Protein AF-A0A3N5EL54-F1 (afdb_monomer_lite)

Sequence (101 aa):
MLLLRNKRAAGIHDLQAHRHLRAERVLAQENGRPLTQKIVQDYVRRAARVANLENGGVHILRHTFCSHLAMRGAPAKAIQELAGHKDLKTTQRYMHLSARA

Radius of gyration: 17.11 Å; chains: 1; bounding box: 40×40×37 Å

Foldseek 3Di:
DDDPPPLLCQLVVVQVVQADPPDPDRGADPVRHRDDLVNNQVSQVVNCVSVVHPDTGPVVVLVVQLLVCLLVVNDLVVNCVVSVPPDSVVSVVNNVNHPPD

Structure (mmCIF, N/CA/C/O backbone):
data_AF-A0A3N5EL54-F1
#
_entry.id   AF-A0A3N5EL54-F1
#
loop_
_atom_site.group_PDB
_atom_site.id
_atom_site.type_symbol
_atom_site.label_atom_id
_atom_site.label_alt_id
_atom_site.label_comp_id
_atom_site.label_asym_id
_atom_site.label_entity_id
_atom_site.label_seq_id
_atom_site.pdbx_PDB_ins_code
_atom_site.Cartn_x
_atom_site.Cartn_y
_atom_site.Cartn_z
_atom_site.occupancy
_atom_site.B_iso_or_equiv
_atom_site.auth_seq_id
_atom_site.auth_comp_id
_atom_site.auth_asym_id
_atom_site.auth_atom_id
_atom_site.pdbx_PDB_model_num
ATOM 1 N N . MET A 1 1 ? -23.061 -28.200 14.665 1.00 32.25 1 MET A N 1
ATOM 2 C CA . MET A 1 1 ? -22.779 -28.423 13.231 1.00 32.25 1 MET A CA 1
ATOM 3 C C . MET A 1 1 ? -21.795 -27.348 12.781 1.00 32.25 1 MET A C 1
ATOM 5 O O . MET A 1 1 ? -22.115 -26.170 12.853 1.00 32.25 1 MET A O 1
ATOM 9 N N . LEU A 1 2 ? -20.547 -27.755 12.532 1.00 34.12 2 LEU A N 1
ATOM 10 C CA . LEU A 1 2 ? -19.337 -26.922 12.492 1.00 34.12 2 LEU A CA 1
ATOM 11 C C . LEU A 1 2 ? -19.364 -25.831 11.405 1.00 34.12 2 LEU A C 1
ATOM 13 O O . LEU A 1 2 ? -19.348 -26.133 10.214 1.00 34.12 2 LEU A O 1
ATOM 17 N N . LEU A 1 3 ? -19.261 -24.565 11.818 1.00 37.28 3 LEU A N 1
ATOM 18 C CA . LEU A 1 3 ? -18.788 -23.485 10.952 1.00 37.28 3 LEU A CA 1
ATOM 19 C C . LEU A 1 3 ? -17.286 -23.675 10.713 1.00 37.28 3 LEU A C 1
ATOM 21 O O . LEU A 1 3 ? -16.460 -23.319 11.555 1.00 37.28 3 LEU A O 1
ATOM 25 N N . LEU A 1 4 ? -16.933 -24.202 9.542 1.00 36.97 4 LEU A N 1
ATOM 26 C CA . LEU A 1 4 ? -15.595 -24.101 8.961 1.00 36.97 4 LEU A CA 1
ATOM 27 C C . LEU A 1 4 ? -15.282 -22.620 8.676 1.00 36.97 4 LEU A C 1
ATOM 29 O O . LEU A 1 4 ? -15.324 -22.157 7.538 1.00 36.97 4 LEU A O 1
ATOM 33 N N . ARG A 1 5 ? -14.967 -21.847 9.724 1.00 44.56 5 ARG A N 1
ATOM 34 C CA . ARG A 1 5 ? -14.330 -20.533 9.588 1.00 44.56 5 ARG A CA 1
ATOM 35 C C . ARG A 1 5 ? -12.914 -20.772 9.088 1.00 44.56 5 ARG A C 1
ATOM 37 O O . ARG A 1 5 ? -11.992 -21.064 9.845 1.00 44.56 5 ARG A O 1
ATOM 44 N N . ASN A 1 6 ? -12.787 -20.699 7.772 1.00 41.47 6 ASN A N 1
ATOM 45 C CA . ASN A 1 6 ? -11.541 -20.740 7.037 1.00 41.47 6 ASN A CA 1
ATOM 46 C C . ASN A 1 6 ? -10.551 -19.726 7.643 1.00 41.47 6 ASN A C 1
ATOM 48 O O . ASN A 1 6 ? -10.688 -18.516 7.460 1.00 41.47 6 ASN A O 1
ATOM 52 N N . LYS A 1 7 ? -9.550 -20.221 8.383 1.00 47.12 7 LYS A N 1
ATOM 53 C CA . LYS A 1 7 ? -8.525 -19.400 9.053 1.00 47.12 7 LYS A CA 1
ATOM 54 C C . LYS A 1 7 ? -7.685 -18.564 8.073 1.00 47.12 7 LYS A C 1
ATOM 56 O O . LYS A 1 7 ? -6.964 -17.678 8.505 1.00 47.12 7 LYS A O 1
ATOM 61 N N . ARG A 1 8 ? -7.799 -18.787 6.758 1.00 48.97 8 ARG A N 1
ATOM 62 C CA . ARG A 1 8 ? -7.030 -18.078 5.719 1.00 48.97 8 ARG A CA 1
ATOM 63 C C . ARG A 1 8 ? -7.465 -16.624 5.479 1.00 48.97 8 ARG A C 1
ATOM 65 O O . ARG A 1 8 ? -6.753 -15.900 4.797 1.00 48.97 8 ARG A O 1
ATOM 72 N N . ALA A 1 9 ? -8.602 -16.181 6.022 1.00 52.06 9 ALA A N 1
ATOM 73 C CA . ALA A 1 9 ? -9.205 -14.886 5.680 1.00 52.06 9 ALA A CA 1
ATOM 74 C C . ALA A 1 9 ? -9.278 -13.871 6.839 1.00 52.06 9 ALA A C 1
ATOM 76 O O . ALA A 1 9 ? -10.041 -12.908 6.747 1.00 52.06 9 ALA A O 1
ATOM 77 N N . ALA A 1 10 ? -8.523 -14.064 7.926 1.00 55.25 10 ALA A N 1
ATOM 78 C CA . ALA A 1 10 ? -8.650 -13.243 9.138 1.00 55.25 10 ALA A CA 1
ATOM 79 C C . ALA A 1 10 ? -8.530 -11.726 8.880 1.00 55.25 10 ALA A C 1
ATOM 81 O O . ALA A 1 10 ? -9.316 -10.955 9.414 1.00 55.25 10 ALA A O 1
ATOM 82 N N . GLY A 1 11 ? -7.640 -11.294 7.979 1.00 58.88 11 GLY A N 1
ATOM 83 C CA . GLY A 1 11 ? -7.417 -9.863 7.737 1.00 58.88 11 GLY A CA 1
ATOM 84 C C . GLY A 1 11 ? -8.586 -9.095 7.119 1.00 58.88 11 GLY A C 1
ATOM 85 O O . GLY A 1 11 ? -8.839 -7.957 7.505 1.00 58.88 11 GLY A O 1
ATOM 86 N N . ILE A 1 12 ? -9.311 -9.695 6.168 1.00 61.72 12 ILE A N 1
ATOM 87 C CA . ILE A 1 12 ? -10.458 -9.027 5.527 1.00 61.72 12 ILE A CA 1
ATOM 88 C C . ILE A 1 12 ? -11.668 -9.032 6.463 1.00 61.72 12 ILE A C 1
ATOM 90 O O . ILE A 1 12 ? -12.381 -8.035 6.532 1.00 61.72 12 ILE A O 1
ATOM 94 N N . HIS A 1 13 ? -11.875 -10.116 7.216 1.00 68.81 13 HIS A N 1
ATOM 95 C CA . HIS A 1 13 ? -12.977 -10.202 8.176 1.00 68.81 13 HIS A CA 1
ATOM 96 C C . HIS A 1 13 ? -12.840 -9.175 9.306 1.00 68.81 13 HIS A C 1
ATOM 98 O O . HIS A 1 13 ? -13.837 -8.582 9.709 1.00 68.81 13 HIS A O 1
ATOM 104 N N . ASP A 1 14 ? -11.616 -8.897 9.760 1.00 72.12 14 ASP A N 1
ATOM 105 C CA . ASP A 1 14 ? -11.381 -7.895 10.802 1.00 72.12 14 ASP A CA 1
ATOM 106 C C . ASP A 1 14 ? -11.724 -6.471 10.329 1.00 72.12 14 ASP A C 1
ATOM 108 O O . ASP A 1 14 ? -12.304 -5.688 11.078 1.00 72.12 14 ASP A O 1
ATOM 112 N N . LEU A 1 15 ? -11.426 -6.134 9.068 1.00 76.44 15 LEU A N 1
ATOM 113 C CA . LEU A 1 15 ? -11.783 -4.833 8.488 1.00 76.44 15 LEU A CA 1
ATOM 114 C C . LEU A 1 15 ? -13.273 -4.720 8.142 1.00 76.44 15 LEU A C 1
ATOM 116 O O . LEU A 1 15 ? -13.813 -3.615 8.155 1.00 76.44 15 LEU A O 1
ATOM 120 N N . GLN A 1 16 ? -13.955 -5.834 7.854 1.00 81.31 16 GLN A N 1
ATOM 121 C CA . GLN A 1 16 ? -15.397 -5.834 7.582 1.00 81.31 16 GLN A CA 1
ATOM 122 C C . GLN A 1 16 ? -16.220 -5.322 8.767 1.00 81.31 16 GLN A C 1
ATOM 124 O O . GLN A 1 16 ? -17.256 -4.701 8.540 1.00 81.31 16 GLN A O 1
ATOM 129 N N . ALA A 1 17 ? -15.753 -5.526 10.002 1.00 81.19 17 ALA A N 1
ATOM 130 C CA . ALA A 1 17 ? -16.415 -5.008 11.200 1.00 81.19 17 ALA A CA 1
ATOM 131 C C . ALA A 1 17 ? -16.463 -3.467 11.250 1.00 81.19 17 ALA A C 1
ATOM 133 O O . ALA A 1 17 ? -17.358 -2.903 11.864 1.00 81.19 17 ALA A O 1
ATOM 134 N N . HIS A 1 18 ? -15.540 -2.793 10.558 1.00 83.25 18 HIS A N 1
ATOM 135 C CA . HIS A 1 18 ? -15.421 -1.328 10.504 1.00 83.25 18 HIS A CA 1
ATOM 136 C C . HIS A 1 18 ? -15.984 -0.736 9.211 1.00 83.25 18 HIS A C 1
ATOM 138 O O . HIS A 1 18 ? -15.715 0.419 8.881 1.00 83.25 18 HIS A O 1
ATOM 144 N N . ARG A 1 19 ? -16.698 -1.536 8.411 1.00 85.06 19 ARG A N 1
ATOM 145 C CA . ARG A 1 19 ? -17.199 -1.133 7.095 1.00 85.06 19 ARG A CA 1
ATOM 146 C C . ARG A 1 19 ? -18.513 -0.366 7.231 1.00 85.06 19 ARG A C 1
ATOM 148 O O . ARG A 1 19 ? -19.547 -0.949 7.543 1.00 85.06 19 ARG A O 1
ATOM 155 N N . HIS A 1 20 ? -18.505 0.908 6.850 1.00 84.56 20 HIS A N 1
ATOM 156 C CA . HIS A 1 20 ? -19.683 1.777 6.878 1.00 84.56 20 HIS A CA 1
ATOM 157 C C . HIS A 1 20 ? -20.037 2.275 5.470 1.00 84.56 20 HIS A C 1
ATOM 159 O O . HIS A 1 20 ? -19.649 3.353 5.041 1.00 84.56 20 HIS A O 1
ATOM 165 N N . LEU A 1 21 ? -20.811 1.478 4.726 1.00 81.88 21 LEU A N 1
ATOM 166 C CA . LEU A 1 21 ? -21.094 1.719 3.299 1.00 81.88 21 LEU A CA 1
ATOM 167 C C . LEU A 1 21 ? -21.917 2.968 2.975 1.00 81.88 21 LEU A C 1
ATOM 169 O O . LEU A 1 21 ? -21.902 3.418 1.835 1.00 81.88 21 LEU A O 1
ATOM 173 N N . ARG A 1 22 ? -22.687 3.468 3.941 1.00 82.62 22 ARG A N 1
ATOM 174 C CA . ARG A 1 22 ? -23.569 4.632 3.773 1.00 82.62 22 ARG A CA 1
ATOM 175 C C . ARG A 1 22 ? -23.082 5.855 4.553 1.00 82.62 22 ARG A C 1
ATOM 177 O O . ARG A 1 22 ? -23.791 6.850 4.615 1.00 82.62 22 ARG A O 1
ATOM 184 N N . ALA A 1 23 ? -21.910 5.761 5.178 1.00 82.06 23 ALA A N 1
ATOM 185 C CA . ALA A 1 23 ? -21.291 6.869 5.888 1.00 82.06 23 ALA A CA 1
ATOM 186 C C . ALA A 1 23 ? -20.315 7.614 4.968 1.00 82.06 23 ALA A C 1
ATOM 188 O O . ALA A 1 23 ? -19.904 7.102 3.930 1.00 82.06 23 ALA A O 1
ATOM 189 N N . GLU A 1 24 ? -19.886 8.802 5.394 1.00 87.56 24 GLU A N 1
ATOM 190 C CA . GLU A 1 24 ? -18.842 9.592 4.721 1.00 87.56 24 GLU A CA 1
ATOM 191 C C . GLU A 1 24 ? -17.533 8.796 4.536 1.00 87.56 24 GLU A C 1
ATOM 193 O O . GLU A 1 24 ? -16.798 8.991 3.571 1.00 87.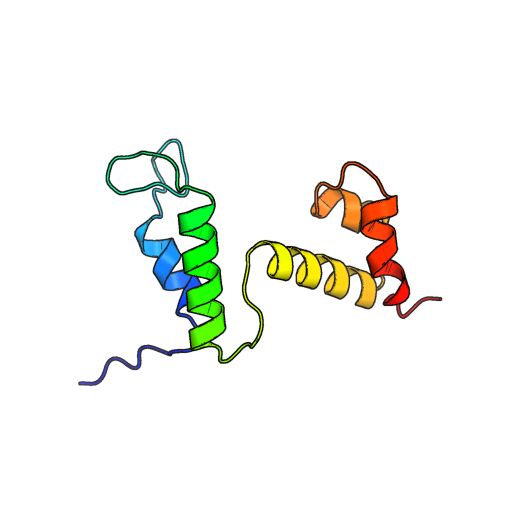56 24 GLU A O 1
ATOM 198 N N . ARG A 1 25 ? -17.231 7.877 5.464 1.00 88.44 25 ARG A N 1
ATOM 199 C CA . ARG A 1 25 ? -16.008 7.068 5.471 1.00 88.44 25 ARG A CA 1
ATOM 200 C C . ARG A 1 25 ? -16.354 5.600 5.280 1.00 88.44 25 ARG A C 1
ATOM 202 O O . ARG A 1 25 ? -17.103 5.038 6.071 1.00 88.44 25 ARG A O 1
ATOM 209 N N . VAL A 1 26 ? -15.724 4.964 4.289 1.00 89.44 26 VAL A N 1
ATOM 210 C CA . VAL A 1 26 ? -15.881 3.521 4.025 1.00 89.44 26 VAL A CA 1
ATOM 211 C C . VAL A 1 26 ? -15.434 2.681 5.224 1.00 89.44 26 VAL A C 1
ATOM 213 O O . VAL A 1 26 ? -16.048 1.654 5.508 1.00 89.44 26 VAL A O 1
ATOM 216 N N . LEU A 1 27 ? -14.379 3.123 5.919 1.00 88.94 27 LEU A N 1
ATOM 217 C CA . LEU A 1 27 ? -13.864 2.511 7.140 1.00 88.94 27 LEU A CA 1
ATOM 218 C C . LEU A 1 27 ? -13.847 3.537 8.279 1.00 88.94 27 LEU A C 1
ATOM 220 O O . LEU A 1 27 ? -13.220 4.592 8.150 1.00 88.94 27 LEU A O 1
ATOM 224 N N . ALA A 1 28 ? -14.501 3.219 9.391 1.00 90.75 28 ALA A N 1
ATOM 225 C CA . ALA A 1 28 ? -14.553 4.059 10.584 1.00 90.75 28 ALA A CA 1
ATOM 226 C C . ALA A 1 28 ? -14.669 3.192 11.842 1.00 90.75 28 ALA A C 1
ATOM 228 O O . ALA A 1 28 ? -14.992 2.014 11.769 1.00 90.75 28 ALA A O 1
ATOM 229 N N . GLN A 1 29 ? -14.367 3.785 12.991 1.00 88.44 29 GLN A N 1
ATOM 230 C CA . GLN A 1 29 ? -14.668 3.190 14.288 1.00 88.44 29 GLN A CA 1
ATOM 231 C C . GLN A 1 29 ? -16.181 3.261 14.551 1.00 88.44 29 GLN A C 1
ATOM 233 O O . GLN A 1 29 ? -16.879 4.078 13.952 1.00 88.44 29 GLN A O 1
ATOM 238 N N . GLU A 1 30 ? -16.675 2.486 15.518 1.00 84.19 30 GLU A N 1
ATOM 239 C CA . GLU A 1 30 ? -18.105 2.439 15.878 1.00 84.19 30 GLU A CA 1
ATOM 240 C C . GLU A 1 30 ? -18.701 3.812 16.229 1.00 84.19 30 GLU A C 1
ATOM 242 O O . GLU A 1 30 ? -19.860 4.091 15.941 1.00 84.19 30 GLU A O 1
ATOM 247 N N . ASN A 1 31 ? -17.893 4.709 16.798 1.00 86.19 31 ASN A N 1
ATOM 248 C CA . ASN A 1 31 ? -18.283 6.083 17.126 1.00 86.19 31 ASN A CA 1
ATOM 249 C C . ASN A 1 31 ? -18.196 7.063 15.933 1.00 86.19 31 ASN A C 1
ATOM 251 O O . ASN A 1 31 ? -18.227 8.276 16.133 1.00 86.19 31 ASN A O 1
ATOM 255 N N . GLY A 1 32 ? -18.011 6.563 14.708 1.00 86.00 32 GLY A N 1
ATOM 256 C CA . GLY A 1 32 ? -17.904 7.349 13.475 1.00 86.00 32 GLY A CA 1
ATOM 257 C C . GLY A 1 32 ? -16.550 8.033 13.254 1.00 86.00 32 GLY A C 1
ATOM 258 O O . GLY A 1 32 ? -16.342 8.664 12.215 1.00 86.00 32 GLY A O 1
ATOM 259 N N . ARG A 1 33 ? -15.601 7.914 14.193 1.00 89.38 33 ARG A N 1
ATOM 260 C CA . ARG A 1 33 ? -14.261 8.501 14.041 1.00 89.38 33 ARG A CA 1
ATOM 261 C C . ARG A 1 33 ? -13.427 7.724 13.014 1.00 89.38 33 ARG A C 1
ATOM 263 O O . ARG A 1 33 ? -13.608 6.515 12.864 1.00 89.38 33 ARG A O 1
ATOM 270 N N . PRO A 1 34 ? -12.459 8.371 12.340 1.00 90.50 34 PRO A N 1
ATOM 271 C CA . PRO A 1 34 ? -11.550 7.680 11.429 1.00 90.50 34 PRO A CA 1
ATOM 272 C C . PRO A 1 34 ? -10.788 6.541 12.119 1.00 90.50 34 PRO A C 1
ATOM 274 O O . PRO A 1 34 ? -10.418 6.647 13.294 1.00 90.50 34 PRO A O 1
ATOM 277 N N . LEU A 1 35 ? -10.482 5.473 11.377 1.00 90.88 35 LEU A N 1
ATOM 278 C CA . LEU A 1 35 ? -9.476 4.512 11.827 1.00 90.88 35 LEU A CA 1
ATOM 279 C C . LEU A 1 35 ? -8.117 5.211 11.926 1.00 90.88 35 LEU A C 1
ATOM 281 O O . LEU A 1 35 ? -7.704 5.931 11.017 1.00 90.88 35 LEU A O 1
ATOM 285 N N . THR A 1 36 ? -7.402 4.981 13.023 1.00 91.94 36 THR A N 1
ATOM 286 C CA . THR A 1 36 ? -6.032 5.480 13.161 1.00 91.94 36 THR A CA 1
ATOM 287 C C . THR A 1 36 ? -5.069 4.589 12.382 1.00 91.94 36 THR A C 1
ATOM 289 O O . THR A 1 36 ? -5.323 3.398 12.176 1.00 91.94 36 THR A O 1
ATOM 292 N N . GLN A 1 37 ? -3.912 5.133 11.997 1.00 91.56 37 GLN A N 1
ATOM 293 C CA . GLN A 1 37 ? -2.854 4.354 11.345 1.00 91.56 37 GLN A CA 1
ATOM 294 C C . GLN A 1 37 ? -2.458 3.121 12.173 1.00 91.56 37 GLN A C 1
ATOM 296 O O . GLN A 1 37 ? -2.242 2.046 11.616 1.00 91.56 37 GLN A O 1
ATOM 301 N N . LYS A 1 38 ? -2.413 3.261 13.506 1.00 91.62 38 LYS A N 1
ATOM 302 C CA . LYS A 1 38 ? -2.124 2.163 14.434 1.00 91.62 38 LYS A CA 1
ATOM 303 C C . LYS A 1 38 ? -3.153 1.039 14.312 1.00 91.62 38 LYS A C 1
ATOM 305 O O . LYS A 1 38 ? -2.754 -0.110 14.169 1.00 91.62 38 LYS A O 1
ATOM 310 N N . ILE A 1 39 ? -4.447 1.369 14.298 1.00 90.81 39 ILE A N 1
ATOM 311 C CA . ILE A 1 39 ? -5.526 0.377 14.180 1.00 90.81 39 ILE A CA 1
ATOM 312 C C . ILE A 1 39 ? -5.394 -0.412 12.871 1.00 90.81 39 ILE A C 1
ATOM 314 O O . ILE A 1 39 ? -5.402 -1.642 12.882 1.00 90.81 39 ILE A O 1
ATOM 318 N N . VAL A 1 40 ? -5.194 0.280 11.744 1.00 90.50 40 VAL A N 1
ATOM 319 C CA . VAL A 1 40 ? -5.013 -0.381 10.440 1.00 90.50 40 VAL A CA 1
ATOM 320 C C . VAL A 1 40 ? -3.769 -1.276 10.446 1.00 90.50 40 VAL A C 1
ATOM 322 O O . VAL A 1 40 ? -3.818 -2.420 9.993 1.00 90.50 40 VAL A O 1
ATOM 325 N N . GLN A 1 41 ? -2.657 -0.786 10.996 1.00 91.06 41 GLN A N 1
ATOM 326 C CA . GLN A 1 41 ? -1.415 -1.547 11.093 1.00 91.06 41 GLN A CA 1
ATOM 327 C C . GLN A 1 41 ? -1.575 -2.807 11.958 1.00 91.06 41 GLN A C 1
ATOM 329 O O . GLN A 1 41 ? -1.046 -3.863 11.601 1.00 91.06 41 GLN A O 1
ATOM 334 N N . ASP A 1 42 ? -2.310 -2.719 13.065 1.00 90.38 42 ASP A N 1
ATOM 335 C CA . ASP A 1 42 ? -2.562 -3.841 13.967 1.00 90.38 42 ASP A CA 1
ATOM 336 C C . ASP A 1 42 ? -3.440 -4.913 13.302 1.00 90.38 42 ASP A C 1
ATOM 338 O O . ASP A 1 42 ? -3.146 -6.105 13.440 1.00 90.38 42 ASP A O 1
ATOM 342 N N . TYR A 1 43 ? -4.444 -4.520 12.506 1.00 89.31 43 TYR A N 1
ATOM 343 C CA . TYR A 1 43 ? -5.234 -5.462 11.703 1.00 89.31 43 TYR A CA 1
ATOM 344 C C . TYR A 1 43 ? -4.388 -6.191 10.660 1.00 89.31 43 TYR A C 1
ATOM 346 O O . TYR A 1 43 ? -4.427 -7.420 10.581 1.00 89.31 43 TYR A O 1
ATOM 354 N N . VAL A 1 44 ? -3.550 -5.473 9.907 1.00 90.00 44 VAL A N 1
ATOM 355 C CA . VAL A 1 44 ? -2.686 -6.106 8.897 1.00 90.00 44 VAL A CA 1
ATOM 356 C C . VAL A 1 44 ? -1.655 -7.039 9.541 1.00 90.00 44 VAL A C 1
ATOM 358 O O . VAL A 1 44 ? -1.414 -8.136 9.040 1.00 90.00 44 VAL A O 1
ATOM 361 N N . ARG A 1 45 ? -1.069 -6.660 10.683 1.00 90.31 45 ARG A N 1
ATOM 362 C CA . ARG A 1 45 ? -0.137 -7.527 11.426 1.00 90.31 45 ARG A CA 1
ATOM 363 C C . ARG A 1 45 ? -0.814 -8.775 11.980 1.00 90.31 45 ARG A C 1
ATOM 365 O O . ARG A 1 45 ? -0.223 -9.851 11.952 1.00 90.31 45 ARG A O 1
ATOM 372 N N . ARG A 1 46 ? -2.045 -8.652 12.479 1.00 89.19 46 ARG A N 1
ATOM 373 C CA . ARG A 1 46 ? -2.838 -9.802 12.928 1.00 89.19 46 ARG A CA 1
ATOM 374 C C . ARG A 1 46 ? -3.113 -10.755 11.769 1.00 89.19 46 A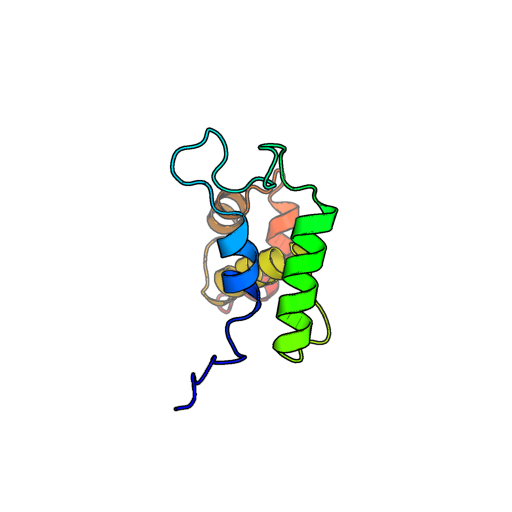RG A C 1
ATOM 376 O O . ARG A 1 46 ? -2.893 -11.952 11.922 1.00 89.19 46 ARG A O 1
ATOM 383 N N . ALA A 1 47 ? -3.511 -10.223 10.615 1.00 89.12 47 ALA A N 1
ATOM 384 C CA . ALA A 1 47 ? -3.710 -11.007 9.402 1.00 89.12 47 ALA A CA 1
ATOM 385 C C . ALA A 1 47 ? -2.441 -11.771 8.997 1.00 89.12 47 ALA A C 1
ATOM 387 O O . ALA A 1 47 ? -2.502 -12.974 8.760 1.00 89.12 47 ALA A O 1
ATOM 388 N N . ALA A 1 48 ? -1.290 -11.089 8.989 1.00 90.44 48 ALA A N 1
ATOM 389 C CA . ALA A 1 48 ? 0.006 -11.693 8.688 1.00 90.44 48 ALA A CA 1
ATOM 390 C C . ALA A 1 48 ? 0.357 -12.825 9.667 1.00 90.44 48 ALA A C 1
ATOM 392 O O . ALA A 1 48 ? 0.757 -13.903 9.237 1.00 90.44 48 ALA A O 1
ATOM 393 N N . ARG A 1 49 ? 0.116 -12.625 10.970 1.00 90.25 49 ARG A N 1
ATOM 394 C CA . ARG A 1 49 ? 0.343 -13.649 12.001 1.00 90.25 49 ARG A CA 1
ATOM 395 C C . ARG A 1 49 ? -0.526 -14.885 11.793 1.00 90.25 49 ARG A C 1
ATOM 397 O O . ARG A 1 49 ? -0.029 -15.997 11.890 1.00 90.25 49 ARG A O 1
ATOM 404 N N . VAL A 1 50 ? -1.812 -14.702 11.490 1.00 89.31 50 VAL A N 1
ATOM 405 C CA . VAL A 1 50 ? -2.720 -15.826 11.204 1.00 89.31 50 VAL A CA 1
ATOM 406 C C . VAL A 1 50 ? -2.299 -16.572 9.933 1.00 89.31 50 VAL A C 1
ATOM 408 O O . VAL A 1 50 ? -2.466 -17.787 9.849 1.00 89.31 50 VAL A O 1
ATOM 411 N N . ALA A 1 51 ? -1.725 -15.860 8.965 1.00 88.69 51 ALA A N 1
ATOM 412 C CA . ALA A 1 51 ? -1.160 -16.433 7.750 1.00 88.69 51 ALA A CA 1
ATOM 413 C C . ALA A 1 51 ? 0.255 -17.028 7.933 1.00 88.69 51 ALA A C 1
ATOM 415 O O . ALA A 1 51 ? 0.821 -17.500 6.952 1.00 88.69 51 ALA A O 1
ATOM 416 N N . ASN A 1 52 ? 0.817 -17.028 9.152 1.00 92.06 52 ASN A N 1
ATOM 417 C CA . ASN A 1 52 ? 2.190 -17.456 9.458 1.00 92.06 52 ASN A CA 1
ATOM 418 C C . ASN A 1 52 ? 3.267 -16.735 8.624 1.00 92.06 52 ASN A C 1
ATOM 420 O O . ASN A 1 52 ? 4.245 -17.341 8.197 1.00 92.06 52 ASN A O 1
ATOM 424 N N . LEU A 1 53 ? 3.082 -15.437 8.378 1.00 89.88 53 LEU A N 1
ATOM 425 C CA . LEU A 1 53 ? 4.071 -14.590 7.714 1.00 89.88 53 LEU A CA 1
ATOM 426 C C . LEU A 1 53 ? 4.957 -13.904 8.759 1.00 89.88 53 LEU A C 1
ATOM 428 O O . LEU A 1 53 ? 4.446 -13.308 9.708 1.00 89.88 53 LEU A O 1
ATOM 432 N N . GLU A 1 54 ? 6.275 -13.940 8.555 1.00 84.88 54 GLU A N 1
ATOM 433 C CA . GLU A 1 54 ? 7.260 -13.330 9.465 1.00 84.88 54 GLU A CA 1
ATOM 434 C C . GLU A 1 54 ? 7.126 -11.804 9.543 1.00 84.88 54 GLU A C 1
ATOM 436 O O . GLU A 1 54 ? 7.286 -11.207 10.605 1.00 84.88 54 GLU A O 1
ATOM 441 N N . ASN A 1 55 ? 6.781 -11.167 8.420 1.00 83.25 55 ASN A N 1
ATOM 442 C CA . ASN A 1 55 ? 6.670 -9.719 8.305 1.00 83.25 55 ASN A CA 1
ATOM 443 C C . ASN A 1 55 ? 5.257 -9.310 7.891 1.00 83.25 55 ASN A C 1
ATOM 445 O O . ASN A 1 55 ? 4.711 -9.786 6.897 1.00 83.25 55 ASN A O 1
ATOM 449 N N . GLY A 1 56 ? 4.674 -8.378 8.646 1.00 83.06 56 GLY A N 1
ATOM 450 C CA . GLY A 1 56 ? 3.326 -7.872 8.416 1.00 83.06 56 GLY A CA 1
ATOM 451 C C . GLY A 1 56 ? 3.246 -6.358 8.558 1.00 83.06 56 GLY A C 1
ATOM 452 O O . GLY A 1 56 ? 3.792 -5.766 9.492 1.00 83.06 56 GLY A O 1
ATOM 453 N N . GLY A 1 57 ? 2.532 -5.712 7.640 1.00 89.25 57 GLY A N 1
ATOM 454 C CA . GLY A 1 57 ? 2.266 -4.282 7.722 1.00 89.25 57 GLY A CA 1
ATOM 455 C C . GLY A 1 57 ? 1.733 -3.685 6.432 1.00 89.25 57 GLY A C 1
ATOM 456 O O . GLY A 1 57 ? 1.931 -4.236 5.351 1.00 89.25 57 GLY A O 1
ATOM 457 N N . VAL A 1 58 ? 1.089 -2.523 6.546 1.00 91.12 58 VAL A N 1
ATOM 458 C CA . VAL A 1 58 ? 0.470 -1.833 5.402 1.00 91.12 58 VAL A CA 1
ATOM 459 C C . VAL A 1 58 ? 1.510 -1.499 4.325 1.00 91.12 58 VAL A C 1
ATOM 461 O O . VAL A 1 58 ? 1.243 -1.636 3.134 1.00 91.12 58 VAL A O 1
ATOM 464 N N . HIS A 1 59 ? 2.729 -1.125 4.729 1.00 92.62 59 HIS A N 1
ATOM 465 C CA . HIS A 1 59 ? 3.813 -0.842 3.787 1.00 92.62 59 HIS A CA 1
ATOM 466 C C . HIS A 1 59 ? 4.286 -2.084 3.027 1.00 92.62 59 HIS A C 1
ATOM 468 O O . HIS A 1 59 ? 4.573 -1.976 1.838 1.00 92.62 59 HIS A O 1
ATOM 474 N N . ILE A 1 60 ? 4.308 -3.261 3.662 1.00 93.19 60 ILE A N 1
ATOM 475 C CA . ILE A 1 60 ? 4.691 -4.513 2.992 1.00 93.19 60 ILE A CA 1
ATOM 476 C C . ILE A 1 60 ? 3.709 -4.835 1.868 1.00 93.19 60 ILE A C 1
ATOM 478 O O . ILE A 1 60 ? 4.146 -5.144 0.769 1.00 93.19 60 ILE A O 1
ATOM 482 N N . LEU A 1 61 ? 2.403 -4.643 2.086 1.00 92.69 61 LEU A N 1
ATOM 483 C CA . LEU A 1 61 ? 1.397 -4.823 1.031 1.00 92.69 61 LEU A CA 1
ATOM 484 C C . LEU A 1 61 ? 1.678 -3.935 -0.190 1.00 92.69 61 LEU A C 1
ATOM 486 O O . LEU A 1 61 ? 1.586 -4.392 -1.329 1.00 92.69 61 LEU A O 1
ATOM 490 N N . ARG A 1 62 ? 2.076 -2.676 0.038 1.00 94.44 62 ARG A N 1
ATOM 491 C CA . ARG A 1 62 ? 2.478 -1.753 -1.033 1.00 94.44 62 ARG A CA 1
ATOM 492 C C . ARG A 1 62 ? 3.760 -2.210 -1.736 1.00 94.44 62 ARG A C 1
ATOM 494 O O . ARG A 1 62 ? 3.824 -2.122 -2.960 1.00 94.44 62 ARG A O 1
ATOM 501 N N . HIS A 1 63 ? 4.756 -2.695 -0.994 1.00 95.50 63 HIS A N 1
ATOM 502 C CA . HIS A 1 63 ? 5.974 -3.260 -1.581 1.00 95.50 63 HIS A CA 1
ATOM 503 C C . HIS A 1 63 ? 5.643 -4.460 -2.470 1.00 95.50 63 HIS A C 1
ATOM 505 O O . HIS A 1 63 ? 6.025 -4.468 -3.635 1.00 95.50 63 HIS A O 1
ATOM 511 N N . THR A 1 64 ? 4.858 -5.414 -1.963 1.00 94.75 64 THR A N 1
ATOM 512 C CA . THR A 1 64 ? 4.391 -6.583 -2.714 1.00 94.75 64 THR A CA 1
ATOM 513 C C . THR A 1 64 ? 3.654 -6.161 -3.982 1.00 94.75 64 THR A C 1
ATOM 515 O O . THR A 1 64 ? 3.984 -6.640 -5.061 1.00 94.75 64 THR A O 1
ATOM 518 N N . PHE A 1 65 ? 2.724 -5.208 -3.898 1.00 96.62 65 PHE A N 1
ATOM 519 C CA . PHE A 1 65 ? 2.030 -4.679 -5.073 1.00 96.62 65 PHE A CA 1
ATOM 520 C C . PHE A 1 65 ? 3.000 -4.157 -6.148 1.00 96.62 65 PHE A C 1
ATOM 522 O O . PHE A 1 65 ? 2.911 -4.567 -7.305 1.00 96.62 65 PHE A O 1
ATOM 529 N N . CYS A 1 66 ? 3.961 -3.308 -5.770 1.00 97.50 66 CYS A N 1
ATOM 530 C CA . CYS A 1 66 ? 4.929 -2.746 -6.716 1.00 97.50 66 CYS A CA 1
ATOM 531 C C . CYS A 1 66 ? 5.840 -3.825 -7.318 1.00 97.50 66 CYS A C 1
ATOM 533 O O . CYS A 1 66 ? 6.033 -3.849 -8.533 1.00 97.50 66 CYS A O 1
ATOM 535 N N . SER A 1 67 ? 6.362 -4.734 -6.488 1.00 96.88 67 SER A N 1
ATOM 536 C CA . SER A 1 67 ? 7.215 -5.839 -6.934 1.00 96.88 67 SER A CA 1
ATOM 537 C C . SER A 1 67 ? 6.489 -6.752 -7.919 1.00 96.88 67 SER A C 1
ATOM 539 O O . SER A 1 67 ? 7.031 -7.060 -8.974 1.00 96.88 67 SER A O 1
ATOM 541 N N . HIS A 1 68 ? 5.240 -7.133 -7.633 1.00 96.88 68 HIS A N 1
ATOM 542 C CA . HIS A 1 68 ? 4.456 -7.990 -8.525 1.00 96.88 68 HIS A CA 1
ATOM 543 C C . HIS A 1 68 ? 4.168 -7.330 -9.877 1.00 96.88 68 HIS A C 1
ATOM 545 O O . HIS A 1 68 ? 4.178 -8.014 -10.900 1.00 96.88 68 HIS A O 1
ATOM 551 N N . LEU A 1 69 ? 3.914 -6.018 -9.905 1.00 96.94 69 LEU A N 1
ATOM 552 C CA . LEU A 1 69 ? 3.747 -5.299 -11.166 1.00 96.94 69 LEU A CA 1
ATOM 553 C C . LEU A 1 69 ? 5.058 -5.233 -11.957 1.00 96.94 69 LEU A C 1
ATOM 555 O O . LEU A 1 69 ? 5.047 -5.502 -13.158 1.00 96.94 69 LEU A O 1
ATOM 559 N N . ALA A 1 70 ? 6.181 -4.946 -11.294 1.00 97.19 70 ALA A N 1
ATOM 560 C CA . ALA A 1 70 ? 7.492 -4.919 -11.937 1.00 97.19 70 ALA A CA 1
ATOM 561 C C . ALA A 1 70 ? 7.864 -6.291 -12.521 1.00 97.19 70 ALA A C 1
ATOM 563 O O . ALA A 1 70 ? 8.227 -6.375 -13.689 1.00 97.19 70 ALA A O 1
ATOM 564 N N . MET A 1 71 ? 7.667 -7.377 -11.764 1.00 96.81 71 MET A N 1
ATOM 565 C CA . MET A 1 71 ? 7.894 -8.755 -12.231 1.00 96.81 71 MET A CA 1
ATOM 566 C C . MET A 1 71 ? 7.051 -9.124 -13.458 1.00 96.81 71 MET A C 1
ATOM 568 O O . MET A 1 71 ? 7.480 -9.917 -14.290 1.00 96.81 71 MET A O 1
ATOM 572 N N . ARG A 1 72 ? 5.856 -8.535 -13.599 1.00 95.94 72 ARG A N 1
ATOM 573 C CA . ARG A 1 72 ? 4.980 -8.703 -14.772 1.00 95.94 72 ARG A CA 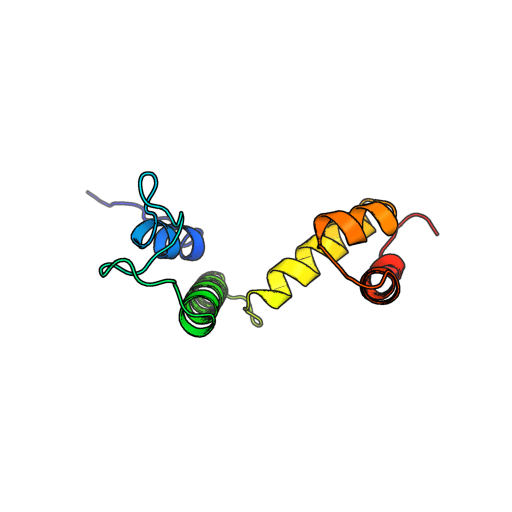1
ATOM 574 C C . ARG A 1 72 ? 5.339 -7.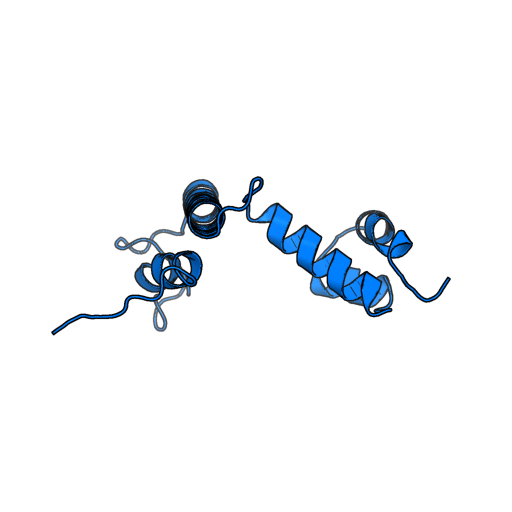775 -15.940 1.00 95.94 72 ARG A C 1
ATOM 576 O O . ARG A 1 72 ? 4.611 -7.741 -16.928 1.00 95.94 72 ARG A O 1
ATOM 583 N N . GLY A 1 73 ? 6.431 -7.020 -15.836 1.00 95.19 73 GLY A N 1
ATOM 584 C CA . GLY A 1 73 ? 6.898 -6.104 -16.873 1.00 95.19 73 GLY A CA 1
ATOM 585 C C . GLY A 1 73 ? 6.061 -4.832 -16.998 1.00 95.19 73 GLY A C 1
ATOM 586 O O . GLY A 1 73 ? 6.068 -4.207 -18.058 1.00 95.19 73 GLY A O 1
ATOM 587 N N . ALA A 1 74 ? 5.319 -4.443 -15.954 1.00 96.50 74 ALA A N 1
ATOM 588 C CA . ALA A 1 74 ? 4.617 -3.166 -15.968 1.00 96.50 74 ALA A CA 1
ATOM 589 C C . ALA A 1 74 ? 5.634 -2.008 -16.020 1.00 96.50 74 ALA A C 1
ATOM 591 O O . ALA A 1 74 ? 6.635 -2.036 -15.298 1.00 96.50 74 ALA A O 1
ATOM 592 N N . PRO A 1 75 ? 5.398 -0.968 -16.839 1.00 96.06 75 PRO A N 1
ATOM 593 C CA . PRO A 1 75 ? 6.326 0.149 -16.948 1.00 96.06 75 PRO A CA 1
ATOM 594 C C . PRO A 1 75 ? 6.391 0.935 -15.635 1.00 96.06 75 PRO A C 1
ATOM 596 O O . PRO A 1 75 ? 5.374 1.158 -14.974 1.00 96.06 75 PRO A O 1
ATOM 599 N N . ALA A 1 76 ? 7.585 1.422 -15.284 1.00 96.44 76 ALA A N 1
ATOM 600 C CA . ALA A 1 76 ? 7.828 2.118 -14.020 1.00 96.44 76 ALA A CA 1
ATOM 601 C C . ALA A 1 76 ? 6.874 3.301 -13.787 1.00 96.44 76 ALA A C 1
ATOM 603 O O . ALA A 1 76 ? 6.436 3.545 -12.664 1.00 96.44 76 ALA A O 1
ATOM 604 N N . LYS A 1 77 ? 6.502 4.011 -14.858 1.00 97.06 77 LYS A N 1
ATOM 605 C CA . LYS A 1 77 ? 5.557 5.128 -14.792 1.00 97.06 77 LYS A CA 1
ATOM 606 C C . LYS A 1 77 ? 4.157 4.689 -14.344 1.00 97.06 77 LYS A C 1
ATOM 608 O O . LYS A 1 77 ? 3.598 5.307 -13.445 1.00 97.06 77 LYS A O 1
ATOM 613 N N . ALA A 1 78 ? 3.642 3.578 -14.876 1.00 97.44 78 ALA A N 1
ATOM 614 C CA . ALA A 1 78 ? 2.342 3.043 -14.470 1.00 97.44 78 ALA A CA 1
ATOM 615 C C . ALA A 1 78 ? 2.355 2.580 -13.004 1.00 97.44 78 ALA A C 1
ATOM 617 O O . ALA A 1 78 ? 1.432 2.867 -12.246 1.00 97.44 78 ALA A O 1
ATOM 618 N N . ILE A 1 79 ? 3.434 1.917 -12.566 1.00 97.69 79 ILE A N 1
ATOM 619 C CA . ILE A 1 79 ? 3.587 1.509 -11.160 1.00 97.69 79 ILE A CA 1
ATOM 620 C C . ILE A 1 79 ? 3.636 2.742 -10.243 1.00 97.69 79 ILE A C 1
ATOM 622 O O . ILE A 1 79 ? 3.016 2.741 -9.180 1.00 97.69 79 ILE A O 1
ATOM 626 N N . GLN A 1 80 ? 4.348 3.802 -10.646 1.00 97.69 80 GLN A N 1
ATOM 627 C CA . GLN A 1 80 ? 4.431 5.058 -9.897 1.00 97.69 80 GLN A CA 1
ATOM 628 C C . GLN A 1 80 ? 3.047 5.678 -9.679 1.00 97.69 80 GLN A C 1
ATOM 630 O O . GLN A 1 80 ? 2.737 6.071 -8.555 1.00 97.69 80 GLN A O 1
ATOM 635 N N . GLU A 1 81 ? 2.239 5.762 -10.733 1.00 97.62 81 GLU A N 1
ATOM 636 C CA . GLU A 1 81 ? 0.900 6.355 -10.693 1.00 97.62 81 GLU A CA 1
ATOM 637 C C . GLU A 1 81 ? -0.050 5.535 -9.822 1.00 97.62 81 GLU A C 1
ATOM 639 O O . GLU A 1 81 ? -0.669 6.083 -8.912 1.00 97.62 81 GLU A O 1
ATOM 644 N N . LEU A 1 82 ? -0.088 4.212 -10.011 1.00 97.12 82 LEU A N 1
ATOM 645 C CA . LEU A 1 82 ? -0.943 3.318 -9.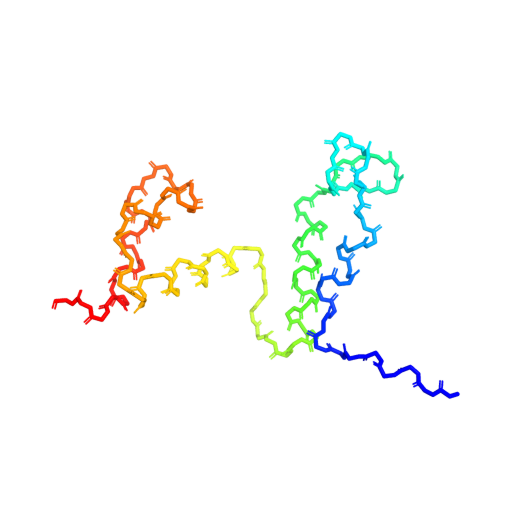225 1.00 97.12 82 LEU A CA 1
ATOM 646 C C . LEU A 1 82 ? -0.556 3.282 -7.743 1.00 97.12 82 LEU A C 1
ATOM 648 O O . LEU A 1 82 ? -1.417 3.197 -6.869 1.00 97.12 82 LEU A O 1
ATOM 652 N N . ALA A 1 83 ? 0.740 3.356 -7.437 1.00 95.88 83 ALA A N 1
ATOM 653 C CA . ALA A 1 83 ? 1.201 3.468 -6.061 1.00 95.88 83 ALA A CA 1
ATOM 654 C C . ALA A 1 83 ? 1.016 4.895 -5.506 1.00 95.88 83 ALA A C 1
ATOM 656 O O . ALA A 1 83 ? 0.983 5.078 -4.290 1.00 95.88 83 ALA A O 1
ATOM 657 N N . GLY A 1 84 ? 0.910 5.924 -6.346 1.00 95.94 84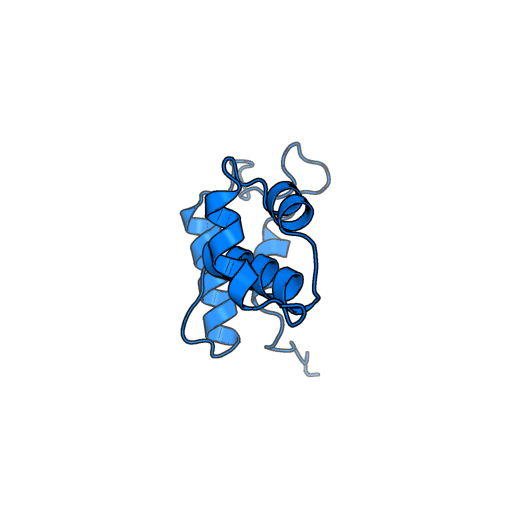 GLY A N 1
ATOM 658 C CA . GLY A 1 84 ? 0.894 7.323 -5.915 1.00 95.94 84 GLY A CA 1
ATOM 659 C C . GLY A 1 84 ? 2.244 7.791 -5.361 1.00 95.94 84 GLY A C 1
ATOM 660 O O . GLY A 1 84 ? 2.301 8.501 -4.358 1.00 95.94 84 GLY A O 1
ATOM 661 N N . HIS A 1 85 ? 3.359 7.349 -5.952 1.00 96.94 85 HIS A N 1
ATOM 662 C CA . HIS A 1 85 ? 4.684 7.839 -5.569 1.00 96.94 85 HIS A CA 1
ATOM 663 C C . HIS A 1 85 ? 4.938 9.233 -6.153 1.00 96.94 85 HIS A C 1
ATOM 665 O O . HIS A 1 85 ? 4.836 9.444 -7.362 1.00 96.94 85 HIS A O 1
ATOM 671 N N . LYS A 1 86 ? 5.352 10.169 -5.293 1.00 96.31 86 LYS A N 1
ATOM 672 C CA . LYS A 1 86 ? 5.724 11.532 -5.703 1.00 96.31 86 LYS A CA 1
ATOM 673 C C . LYS A 1 86 ? 6.919 11.555 -6.664 1.00 96.31 86 LYS A C 1
ATOM 675 O O . LYS A 1 86 ? 6.959 12.385 -7.562 1.00 96.31 86 LYS A O 1
ATOM 680 N N . ASP A 1 87 ? 7.870 10.642 -6.478 1.00 96.00 87 ASP A N 1
ATOM 681 C CA . ASP A 1 87 ? 9.107 10.559 -7.257 1.00 96.00 87 ASP A CA 1
ATOM 682 C C . ASP A 1 87 ? 9.251 9.168 -7.893 1.00 96.00 87 ASP A C 1
ATOM 684 O O . ASP A 1 87 ? 9.133 8.145 -7.205 1.00 96.00 87 ASP A O 1
ATOM 688 N N . LEU A 1 88 ? 9.556 9.131 -9.195 1.00 95.75 88 LEU A N 1
ATOM 689 C CA . LEU A 1 88 ? 9.834 7.910 -9.949 1.00 95.75 88 LEU A CA 1
ATOM 690 C C . LEU A 1 88 ? 11.008 7.121 -9.349 1.00 95.75 88 LEU A C 1
ATOM 692 O O . LEU A 1 88 ? 10.977 5.891 -9.364 1.00 95.75 88 LEU A O 1
ATOM 696 N N . LYS A 1 89 ? 11.996 7.790 -8.735 1.00 96.44 89 LYS A N 1
ATOM 697 C CA . LYS A 1 89 ? 13.125 7.143 -8.043 1.00 96.44 89 LYS A CA 1
ATOM 698 C C . LYS A 1 89 ? 12.660 6.121 -7.001 1.00 96.44 89 LYS A C 1
ATOM 700 O O . LYS A 1 89 ? 13.272 5.066 -6.843 1.00 96.44 89 LYS A O 1
ATOM 705 N N . THR A 1 90 ? 11.540 6.394 -6.327 1.00 96.06 90 THR A N 1
ATOM 706 C CA . THR A 1 90 ? 10.933 5.477 -5.347 1.00 96.06 90 THR A CA 1
ATOM 707 C C . THR A 1 90 ? 10.488 4.170 -6.004 1.00 96.06 90 THR A C 1
ATOM 709 O O . THR A 1 90 ? 10.658 3.103 -5.407 1.00 96.06 90 THR A O 1
ATOM 712 N N . THR A 1 91 ? 9.945 4.259 -7.221 1.00 97.00 91 THR A N 1
ATOM 713 C CA . THR A 1 91 ? 9.479 3.126 -8.031 1.00 97.00 91 THR A CA 1
ATOM 714 C C . THR A 1 91 ? 10.628 2.373 -8.696 1.00 97.00 91 THR A C 1
ATOM 716 O O . THR A 1 91 ? 10.577 1.147 -8.762 1.00 97.00 91 THR A O 1
ATOM 719 N N . GLN A 1 92 ? 11.700 3.061 -9.104 1.00 96.31 92 GLN A N 1
ATOM 720 C CA . GLN A 1 92 ? 12.866 2.413 -9.724 1.00 96.31 92 GLN A CA 1
ATOM 721 C C . GLN A 1 92 ? 13.504 1.341 -8.843 1.00 96.31 92 GLN A C 1
ATOM 723 O O . GLN A 1 92 ? 14.052 0.373 -9.362 1.00 96.31 92 GLN A O 1
ATOM 728 N N . ARG A 1 93 ? 13.338 1.439 -7.519 1.00 95.81 93 ARG A N 1
ATOM 729 C CA . ARG A 1 93 ? 13.759 0.396 -6.578 1.00 95.81 93 ARG A CA 1
ATOM 730 C C . ARG A 1 93 ? 13.161 -0.982 -6.873 1.00 95.81 93 ARG A C 1
ATOM 732 O O . ARG A 1 93 ? 13.789 -1.959 -6.499 1.00 95.81 93 ARG A O 1
ATOM 739 N N . TYR A 1 94 ? 12.005 -1.088 -7.532 1.00 96.44 94 TYR A N 1
ATOM 740 C CA . TYR A 1 94 ? 11.377 -2.376 -7.870 1.00 96.44 94 TYR A CA 1
ATOM 741 C C . TYR A 1 94 ? 11.714 -2.872 -9.277 1.00 96.44 94 TYR A C 1
ATOM 743 O O . TYR A 1 94 ? 11.506 -4.044 -9.571 1.00 96.44 94 TYR A O 1
ATOM 751 N N . MET A 1 95 ? 12.230 -2.007 -10.155 1.00 96.00 95 MET A N 1
ATOM 752 C CA . MET A 1 95 ? 12.384 -2.337 -11.576 1.00 96.00 95 MET A CA 1
ATOM 753 C C . MET A 1 95 ? 13.491 -3.350 -11.861 1.00 96.00 95 MET A C 1
ATOM 755 O O . MET A 1 95 ? 13.451 -3.989 -12.905 1.00 96.00 95 MET A O 1
ATOM 759 N N . HIS A 1 96 ? 14.411 -3.575 -10.919 1.00 94.31 96 HIS A N 1
ATOM 760 C CA . HIS A 1 96 ? 15.379 -4.673 -11.002 1.00 94.31 96 HIS A CA 1
ATOM 761 C C . HIS A 1 96 ? 14.715 -6.064 -11.047 1.00 94.31 96 HIS A C 1
ATOM 763 O O . HIS A 1 96 ? 15.362 -7.034 -11.418 1.00 94.31 96 HIS A O 1
ATOM 769 N N . LEU A 1 97 ? 13.434 -6.166 -10.670 1.00 94.19 97 LEU A N 1
ATOM 770 C CA . LEU A 1 97 ? 12.645 -7.397 -10.742 1.00 94.19 97 LEU A CA 1
ATOM 771 C C . LEU A 1 97 ? 11.988 -7.616 -12.113 1.00 94.19 97 LEU A C 1
ATOM 773 O O . LEU A 1 97 ? 11.339 -8.641 -12.315 1.00 94.19 97 LEU A O 1
ATOM 777 N N . SER A 1 98 ? 12.089 -6.653 -13.034 1.00 90.44 98 SER A N 1
ATOM 778 C CA . SER A 1 98 ? 11.519 -6.780 -14.375 1.00 90.44 98 SER A CA 1
ATOM 779 C C . SER A 1 98 ? 12.234 -7.880 -15.152 1.00 90.44 98 SER A C 1
ATOM 781 O O . SER A 1 98 ? 13.440 -7.812 -15.361 1.00 90.44 98 SER A O 1
ATOM 783 N N . ALA A 1 99 ? 11.473 -8.866 -15.636 1.00 72.50 99 ALA A N 1
ATOM 784 C CA . ALA A 1 99 ? 11.991 -9.930 -16.502 1.00 72.50 99 ALA A CA 1
ATOM 785 C C . ALA A 1 99 ? 12.405 -9.427 -17.900 1.00 72.50 99 ALA A C 1
ATOM 787 O O . ALA A 1 99 ? 13.083 -10.134 -18.638 1.00 72.50 99 ALA A O 1
ATOM 788 N N . ARG A 1 100 ? 11.986 -8.210 -18.272 1.00 59.72 100 ARG A N 1
ATOM 789 C CA . ARG A 1 100 ? 12.504 -7.475 -19.429 1.00 59.72 100 ARG A CA 1
ATOM 790 C C . ARG A 1 100 ? 13.607 -6.544 -18.932 1.00 59.72 100 ARG A C 1
ATOM 792 O O . ARG A 1 100 ? 13.290 -5.449 -18.459 1.00 59.72 100 ARG A O 1
ATOM 799 N N . ALA A 1 101 ? 14.845 -7.020 -18.988 1.00 49.88 101 ALA A N 1
ATOM 800 C CA . ALA A 1 101 ? 16.047 -6.197 -19.057 1.00 49.88 101 ALA A CA 1
ATOM 801 C C . ALA A 1 101 ? 16.546 -6.220 -20.504 1.00 49.88 101 ALA A C 1
ATOM 803 O O . ALA A 1 101 ? 16.434 -7.302 -21.127 1.00 49.88 101 ALA A O 1
#

pLDDT: mean 84.83, std 16.54, range [32.25, 97.69]

Secondary structure (DSSP, 8-state):
------GGGHHHHHHHTTB-TTSS-SBB-TTSPBPPHHHHHHHHHHHHHHTT-S---HHHHHHHHHHHHHHTT--HHHHHHHHT-SSHHHHHHHHTT-S--